Protein AF-A0A2G9SEW9-F1 (afdb_monomer_lite)

Foldseek 3Di:
DDDPVVVVVVVVVVLVVLVVQVVVLLVCCVVPVVVLQFPDWDDDDQWIKTWHDAPVLQFTKIKIWGHDSPPQQDQIDIDIGTDTDDDDPVQLCVQLVVAHGDGSSVVSSSVSCSVRRHD

Sequence (119 aa):
MQSNVPQLLFDVSLVVSRCKLLGEEVEYLMKWGAKYNIVRTDVKSNEVKLLFSSTAAFAKFELSIQISEMYPTDPLSFTVLNRIGNTEYSRVAAAISKVPVGLWLLKRAVKSIHEHLLV

Secondary structure (DSSP, 8-state):
----HHHHHHHHHHHHHHHHHHHHHHHHHHHHGGGGTEEEEEEETTEEEEEEEETTTTEEEEEEEEPPTTTTTSPPEEEEEEEES---HHHHHHHHTTS-SSTTHHHHHHHHHHHHHT-

Structure (mmCIF, N/CA/C/O backbone):
data_AF-A0A2G9SEW9-F1
#
_entry.id   AF-A0A2G9SEW9-F1
#
loop_
_atom_site.group_PDB
_atom_site.id
_atom_site.type_symbol
_atom_site.label_atom_id
_atom_site.label_alt_id
_atom_site.label_comp_id
_atom_site.label_asym_id
_atom_site.label_entity_id
_atom_site.label_seq_id
_atom_site.pdbx_PDB_ins_code
_atom_site.Cartn_x
_atom_site.Cartn_y
_atom_site.Cartn_z
_atom_site.occupancy
_atom_site.B_iso_or_equiv
_atom_site.auth_seq_id
_atom_site.auth_comp_id
_atom_site.auth_asym_id
_atom_site.auth_atom_id
_atom_site.pdbx_PDB_model_num
ATOM 1 N N . MET A 1 1 ? -9.033 10.258 37.622 1.00 46.53 1 MET A N 1
ATOM 2 C CA . MET A 1 1 ? -9.771 10.383 36.349 1.00 46.53 1 MET A CA 1
ATOM 3 C C . MET A 1 1 ? -10.532 9.086 36.134 1.00 46.53 1 MET A C 1
ATOM 5 O O . MET A 1 1 ? -9.898 8.070 35.893 1.00 46.53 1 MET A O 1
ATOM 9 N N . GLN A 1 2 ? -11.850 9.080 36.347 1.00 61.06 2 GLN A N 1
ATOM 10 C CA . GLN A 1 2 ? -12.684 7.907 36.065 1.00 61.06 2 GLN A CA 1
ATO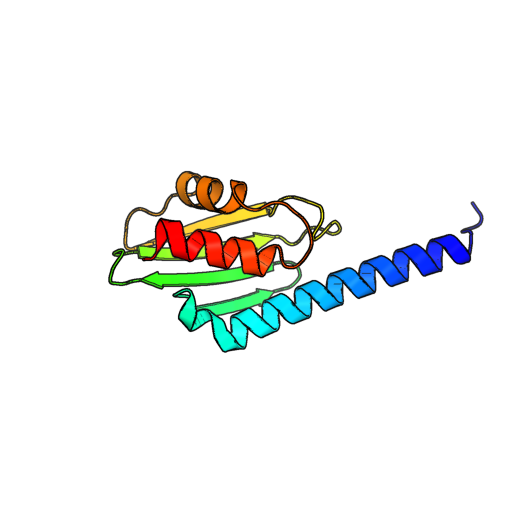M 11 C C . GLN A 1 2 ? -12.883 7.827 34.549 1.00 61.06 2 GLN A C 1
ATOM 13 O O . GLN A 1 2 ? -13.440 8.746 33.953 1.00 61.06 2 GLN A O 1
ATOM 18 N N . SER A 1 3 ? -12.385 6.764 33.921 1.00 64.62 3 SER A N 1
ATOM 19 C CA . SER A 1 3 ? -12.695 6.454 32.530 1.00 64.62 3 SER A CA 1
ATOM 20 C C . SER A 1 3 ? -14.199 6.196 32.413 1.00 64.62 3 SER A C 1
ATOM 22 O O . SER A 1 3 ? -14.750 5.309 33.062 1.00 64.62 3 SER A O 1
ATOM 24 N N . ASN A 1 4 ? -14.880 7.008 31.605 1.00 86.81 4 ASN A N 1
ATOM 25 C CA . ASN A 1 4 ? -16.285 6.800 31.279 1.00 86.81 4 ASN A CA 1
ATOM 26 C C . ASN A 1 4 ? -16.375 5.541 30.401 1.00 86.81 4 ASN A C 1
ATOM 28 O O . ASN A 1 4 ? -15.922 5.558 29.258 1.00 86.81 4 ASN A O 1
ATOM 32 N N . VAL A 1 5 ? -16.887 4.436 30.954 1.00 91.38 5 VAL A N 1
ATOM 33 C CA . VAL A 1 5 ? -16.928 3.111 30.300 1.00 91.38 5 VAL A CA 1
ATOM 34 C C . VAL A 1 5 ? -17.484 3.175 28.864 1.00 91.38 5 VAL A C 1
ATOM 36 O O . VAL A 1 5 ? -16.831 2.638 27.972 1.00 91.38 5 VAL A O 1
ATOM 39 N N . PRO A 1 6 ? -18.606 3.873 28.588 1.00 94.25 6 PRO A N 1
ATOM 40 C CA . PRO A 1 6 ? -19.075 4.144 27.228 1.00 94.25 6 PRO A CA 1
ATOM 41 C C . PRO A 1 6 ? -18.024 4.701 26.260 1.00 94.25 6 PRO A C 1
ATOM 43 O O . PRO A 1 6 ? -17.915 4.210 25.139 1.00 94.25 6 PRO A O 1
ATOM 46 N N . GLN A 1 7 ? -17.235 5.694 26.683 1.00 93.81 7 GLN A N 1
ATOM 47 C CA . GLN A 1 7 ? -16.207 6.303 25.835 1.00 93.81 7 GLN A CA 1
ATOM 48 C C . GLN A 1 7 ? -15.089 5.303 25.539 1.00 93.81 7 GLN A C 1
ATOM 50 O O . GLN A 1 7 ? -14.692 5.141 24.392 1.00 93.81 7 GLN A O 1
ATOM 55 N N . LEU A 1 8 ? -14.648 4.566 26.561 1.00 94.25 8 LEU A N 1
ATOM 56 C CA . LEU A 1 8 ? -13.622 3.540 26.396 1.00 94.25 8 LEU A CA 1
ATOM 57 C C . LEU A 1 8 ? -14.072 2.439 25.422 1.00 94.25 8 LEU A C 1
ATOM 59 O O . LEU A 1 8 ? -13.303 2.022 24.560 1.00 94.25 8 LEU A O 1
ATOM 63 N N . LEU A 1 9 ? -15.323 1.979 25.532 1.00 95.56 9 LEU A N 1
ATOM 64 C CA . LEU A 1 9 ? -15.882 0.983 24.615 1.00 95.56 9 LEU A CA 1
ATOM 65 C C . LEU A 1 9 ? -15.970 1.513 23.183 1.00 95.56 9 LEU A C 1
ATOM 67 O O . LEU A 1 9 ? -15.686 0.768 22.242 1.00 95.56 9 LEU A O 1
ATOM 71 N N . PHE A 1 10 ? -16.341 2.784 23.012 1.00 94.75 10 PHE A N 1
ATOM 72 C CA . PHE A 1 10 ? -16.357 3.430 21.705 1.00 94.75 10 PHE A CA 1
ATOM 73 C C . PHE A 1 10 ? -14.952 3.496 21.094 1.00 94.75 10 PHE A C 1
ATOM 75 O O . PHE A 1 10 ? -14.764 3.045 19.964 1.00 94.75 10 PHE A O 1
ATOM 82 N N . ASP A 1 11 ? -13.963 3.974 21.850 1.00 93.62 11 ASP A N 1
ATOM 83 C CA . ASP A 1 11 ? -12.583 4.128 21.380 1.00 93.62 11 ASP A CA 1
ATOM 84 C C . ASP A 1 11 ? -11.976 2.773 20.983 1.00 93.62 11 ASP A C 1
ATOM 86 O O . ASP A 1 11 ? -11.413 2.629 19.895 1.00 93.62 11 ASP A O 1
ATOM 90 N N . VAL A 1 12 ? -12.169 1.738 21.810 1.00 94.62 12 VAL A N 1
ATOM 91 C CA . VAL A 1 12 ? -11.722 0.369 21.501 1.00 94.62 12 VAL A CA 1
ATOM 92 C C . VAL A 1 12 ? -12.415 -0.163 20.247 1.00 94.62 12 VAL A C 1
ATOM 94 O O . VAL A 1 12 ? -11.754 -0.707 19.362 1.00 94.62 12 VAL A O 1
ATOM 97 N N . SER A 1 13 ? -13.733 0.021 20.128 1.00 95.50 13 SER A N 1
ATOM 98 C CA . SER A 1 13 ? -14.491 -0.426 18.951 1.00 95.50 13 SER A CA 1
ATOM 99 C C . SER A 1 13 ? -14.008 0.257 17.671 1.00 95.50 13 SER A C 1
ATOM 101 O O . SER A 1 13 ? -1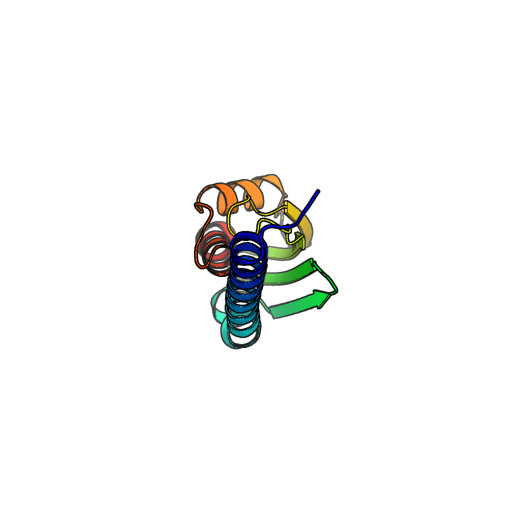3.896 -0.382 16.622 1.00 95.50 13 SER A O 1
ATOM 103 N N . LEU A 1 14 ? -13.680 1.548 17.755 1.00 94.44 14 LEU A N 1
ATOM 104 C CA . LEU A 1 14 ? -13.162 2.323 16.637 1.00 94.44 14 LEU A CA 1
ATOM 105 C C . LEU A 1 14 ? -11.789 1.810 16.186 1.00 94.44 14 LEU A C 1
ATOM 107 O O . LEU A 1 14 ? -11.585 1.602 14.989 1.00 94.44 14 LEU A O 1
ATOM 111 N N . VAL A 1 15 ? -10.872 1.562 17.125 1.00 93.50 15 VAL A N 1
ATOM 112 C CA . VAL A 1 15 ? -9.545 1.001 16.824 1.00 93.50 15 VAL A CA 1
ATOM 113 C C . VAL A 1 15 ? -9.674 -0.383 16.188 1.00 93.50 15 VAL A C 1
ATOM 115 O O . VAL A 1 15 ? -9.096 -0.624 15.130 1.00 93.50 15 VAL A O 1
ATOM 118 N N . VAL A 1 16 ? -10.494 -1.270 16.762 1.00 95.50 16 VAL A N 1
ATOM 119 C CA . VAL A 1 16 ? -10.729 -2.617 16.213 1.00 95.50 16 VAL A CA 1
ATOM 120 C C . VAL A 1 16 ? -11.277 -2.545 14.786 1.00 95.50 16 VAL A C 1
ATOM 122 O O . VAL A 1 16 ? -10.801 -3.262 13.906 1.00 95.50 16 VAL A O 1
ATOM 125 N N . SER A 1 17 ? -12.235 -1.651 14.531 1.00 94.94 17 SER A N 1
ATOM 126 C CA . SER A 1 17 ? -12.807 -1.442 13.196 1.00 94.94 17 SER A CA 1
ATOM 127 C C . SER A 1 17 ? -11.756 -0.974 12.181 1.00 94.94 17 SER A C 1
ATOM 129 O O . SER A 1 17 ? -11.657 -1.524 11.082 1.00 94.94 17 SER A O 1
ATOM 131 N N . ARG A 1 18 ? -10.904 -0.014 12.563 1.00 94.81 18 ARG A N 1
ATOM 132 C CA . ARG A 1 18 ? -9.806 0.495 11.723 1.00 94.81 18 ARG A CA 1
ATOM 133 C C . ARG A 1 18 ? -8.758 -0.578 11.424 1.00 94.81 18 ARG A C 1
ATOM 135 O O . ARG A 1 18 ? -8.341 -0.715 10.275 1.00 94.81 18 ARG A O 1
ATOM 142 N N . CYS A 1 19 ? -8.370 -1.371 12.422 1.00 94.00 19 CYS A N 1
ATOM 143 C CA . CYS A 1 19 ? -7.441 -2.485 12.237 1.00 94.00 19 CYS A CA 1
ATOM 144 C C . CYS A 1 19 ? -8.022 -3.567 11.325 1.00 94.00 19 CYS A C 1
ATOM 146 O O . CYS A 1 19 ? -7.312 -4.078 10.461 1.00 94.00 19 CYS A O 1
ATOM 148 N N . LYS A 1 20 ? -9.314 -3.887 11.475 1.00 96.38 20 LYS A N 1
ATOM 149 C CA . LYS A 1 20 ? -10.002 -4.832 10.592 1.00 96.38 20 LYS A CA 1
ATOM 150 C C . LYS A 1 20 ? -9.986 -4.345 9.142 1.00 96.38 20 LYS A C 1
ATOM 152 O O . LYS A 1 20 ? -9.589 -5.102 8.262 1.00 96.38 20 LYS A O 1
ATOM 157 N N . LEU A 1 21 ? -10.332 -3.077 8.910 1.00 96.50 21 LEU A N 1
ATOM 158 C CA . LEU A 1 21 ? -10.273 -2.453 7.586 1.00 96.50 21 LEU A CA 1
ATOM 159 C C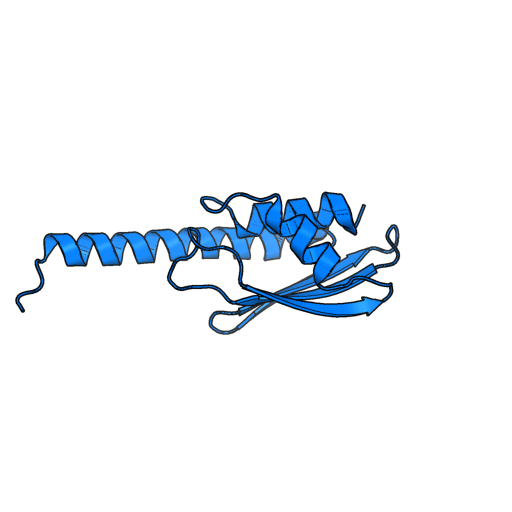 . LEU A 1 21 ? -8.870 -2.559 6.969 1.00 96.50 21 LEU A C 1
ATOM 161 O O . LEU A 1 21 ? -8.729 -3.013 5.837 1.00 96.50 21 LEU A O 1
ATOM 165 N N . LEU A 1 22 ? -7.827 -2.178 7.713 1.00 96.44 22 LEU A N 1
ATOM 166 C CA . LEU A 1 22 ? -6.447 -2.282 7.235 1.00 96.44 22 LEU A CA 1
ATOM 167 C C . LEU A 1 22 ? -6.063 -3.734 6.908 1.00 96.44 22 LEU A C 1
ATOM 169 O O . LEU A 1 22 ? -5.419 -3.985 5.891 1.00 96.44 22 LEU A O 1
ATOM 173 N N . GLY A 1 23 ? -6.474 -4.689 7.746 1.00 96.62 23 GLY A N 1
ATOM 174 C CA . GLY A 1 23 ? -6.263 -6.116 7.507 1.00 96.62 23 GLY A CA 1
ATOM 175 C C . GLY A 1 23 ? -6.887 -6.582 6.191 1.00 96.62 23 GLY A C 1
ATOM 176 O O . GLY A 1 23 ? -6.215 -7.235 5.394 1.00 96.62 23 GLY A O 1
ATOM 177 N N . GLU A 1 24 ? -8.128 -6.175 5.914 1.00 98.06 24 GLU A N 1
ATOM 178 C CA . GLU A 1 24 ? -8.823 -6.464 4.652 1.00 98.06 24 GLU A CA 1
ATOM 179 C C . GLU A 1 24 ? -8.102 -5.840 3.440 1.00 98.06 24 GLU A C 1
ATOM 181 O O . GLU A 1 24 ? -8.035 -6.439 2.362 1.00 98.06 24 GLU A O 1
ATOM 186 N N . GLU A 1 25 ? -7.519 -4.648 3.595 1.00 97.94 25 GLU A N 1
ATOM 187 C CA . GLU A 1 25 ? -6.713 -4.001 2.554 1.00 97.94 25 GLU A CA 1
ATOM 188 C C . GLU A 1 25 ? -5.416 -4.741 2.254 1.00 97.94 25 GLU A C 1
ATOM 190 O O . GLU A 1 25 ? -5.095 -4.976 1.087 1.00 97.94 25 GLU A O 1
ATOM 195 N N . VAL A 1 26 ? -4.684 -5.126 3.297 1.00 97.50 26 VAL A N 1
ATOM 196 C CA . VAL A 1 26 ? -3.442 -5.891 3.176 1.00 97.50 26 VAL A CA 1
ATOM 197 C C . VAL A 1 26 ? -3.715 -7.257 2.557 1.00 97.50 26 VAL A C 1
ATOM 199 O O . VAL A 1 26 ? -3.028 -7.643 1.613 1.00 97.50 26 VAL A O 1
ATOM 202 N N . GLU A 1 27 ? -4.733 -7.977 3.030 1.00 97.94 27 GLU A N 1
ATOM 203 C CA . GLU A 1 27 ? -5.108 -9.283 2.484 1.00 97.94 27 GLU A CA 1
ATOM 204 C C . GLU A 1 27 ? -5.476 -9.175 1.000 1.00 97.94 27 GLU A C 1
ATOM 206 O O . GLU A 1 27 ? -5.074 -10.005 0.178 1.00 97.94 27 GLU A O 1
ATOM 211 N N . TYR A 1 28 ? -6.192 -8.113 0.628 1.00 98.19 28 TYR A N 1
ATOM 212 C CA . TYR A 1 28 ? -6.498 -7.833 -0.765 1.00 98.19 28 TYR A CA 1
ATOM 213 C C . TYR A 1 28 ? -5.236 -7.622 -1.607 1.00 98.19 28 TYR A C 1
ATOM 215 O O . TYR A 1 28 ? -5.145 -8.177 -2.700 1.00 98.19 28 TYR A O 1
ATOM 223 N N . LEU A 1 29 ? -4.262 -6.847 -1.124 1.00 97.88 29 LEU A N 1
ATOM 224 C CA . LEU A 1 29 ? -3.007 -6.607 -1.843 1.00 97.88 29 LEU A CA 1
ATOM 225 C C . LEU A 1 29 ? -2.125 -7.857 -1.920 1.00 97.88 29 LEU A C 1
ATOM 227 O O . LEU A 1 29 ? -1.520 -8.095 -2.959 1.00 97.88 29 LEU A O 1
ATOM 231 N N . MET A 1 30 ? -2.118 -8.699 -0.888 1.00 96.94 30 MET A N 1
ATOM 232 C CA . MET A 1 30 ? -1.439 -9.998 -0.919 1.00 96.94 30 MET A CA 1
ATOM 233 C C . MET A 1 30 ? -2.017 -10.920 -2.002 1.00 96.94 30 MET A C 1
ATOM 235 O O . MET A 1 30 ? -1.270 -11.571 -2.725 1.00 96.94 30 MET A O 1
ATOM 239 N N . LYS A 1 31 ? -3.350 -10.963 -2.141 1.00 97.62 31 LYS A N 1
ATOM 240 C CA . LYS A 1 31 ? -4.032 -11.832 -3.119 1.00 97.62 31 LYS A CA 1
ATOM 241 C C . LYS A 1 31 ? -4.039 -11.265 -4.537 1.00 97.62 31 LYS A C 1
ATOM 243 O O . LYS A 1 31 ? -3.945 -12.013 -5.503 1.00 97.62 31 LYS A O 1
ATOM 248 N N . TRP A 1 32 ? -4.187 -9.949 -4.669 1.00 97.69 32 TRP A N 1
ATOM 249 C CA . TRP A 1 32 ? -4.498 -9.289 -5.938 1.00 97.69 32 TRP A CA 1
ATOM 250 C C . TRP A 1 32 ? -3.497 -8.201 -6.331 1.00 97.69 32 TRP A C 1
ATOM 252 O O . TRP A 1 32 ? -3.736 -7.482 -7.298 1.00 97.69 32 TRP A O 1
ATOM 262 N N . GLY A 1 33 ? -2.380 -8.058 -5.619 1.00 97.31 33 GLY A N 1
ATOM 263 C CA . GLY A 1 33 ? -1.384 -7.009 -5.855 1.00 97.31 33 GLY A CA 1
ATOM 264 C C . GLY A 1 33 ? -0.776 -7.029 -7.258 1.00 97.31 33 GLY A C 1
ATOM 265 O O . GLY A 1 33 ? -0.474 -5.968 -7.805 1.00 97.31 33 GLY A O 1
ATOM 266 N N . ALA A 1 34 ? -0.688 -8.206 -7.886 1.00 97.50 34 ALA A N 1
ATOM 267 C CA . ALA A 1 34 ? -0.144 -8.365 -9.234 1.00 97.50 34 ALA A CA 1
ATOM 268 C C . ALA A 1 34 ? -0.854 -7.486 -10.281 1.00 97.50 34 ALA A C 1
ATOM 270 O O . ALA A 1 34 ? -0.203 -6.972 -11.187 1.00 97.50 34 ALA A O 1
ATOM 271 N N . LYS A 1 35 ? -2.161 -7.219 -10.120 1.00 97.50 35 LYS A N 1
ATOM 272 C CA . LYS A 1 35 ? -2.917 -6.338 -11.032 1.00 97.50 35 LYS A CA 1
ATOM 273 C C . LYS A 1 35 ? -2.540 -4.856 -10.935 1.00 97.50 35 LYS A C 1
ATOM 275 O O . LYS A 1 35 ? -3.028 -4.059 -11.720 1.00 97.50 35 LYS A O 1
ATOM 280 N N . TYR A 1 36 ? -1.715 -4.501 -9.953 1.00 98.25 36 TYR A N 1
ATOM 281 C CA . TYR A 1 36 ? -1.148 -3.170 -9.749 1.00 98.25 36 TYR A CA 1
ATOM 282 C C . TYR A 1 36 ? 0.378 -3.182 -9.867 1.00 98.25 36 TYR A C 1
ATOM 284 O O . TYR A 1 36 ? 1.041 -2.296 -9.330 1.00 98.25 36 TYR A O 1
ATOM 292 N N . ASN A 1 37 ? 0.946 -4.211 -10.506 1.00 98.38 37 ASN A N 1
ATOM 293 C CA . ASN A 1 37 ? 2.389 -4.414 -10.638 1.00 98.38 37 ASN A CA 1
ATOM 294 C C . ASN A 1 37 ? 3.118 -4.637 -9.300 1.00 98.38 37 ASN A C 1
ATOM 296 O O . ASN A 1 37 ? 4.337 -4.470 -9.233 1.00 98.38 37 ASN A O 1
ATOM 300 N N . ILE A 1 38 ? 2.407 -5.032 -8.238 1.00 98.56 38 ILE A N 1
ATOM 301 C CA . ILE A 1 38 ? 3.037 -5.455 -6.984 1.00 98.56 38 ILE A CA 1
ATOM 302 C C . ILE A 1 38 ? 3.483 -6.906 -7.139 1.00 98.56 38 ILE A C 1
ATOM 304 O O . ILE A 1 38 ? 2.668 -7.795 -7.375 1.00 98.56 38 ILE A O 1
ATOM 308 N N . VAL A 1 39 ? 4.782 -7.143 -6.978 1.00 97.94 39 VAL A N 1
ATOM 309 C CA . VAL A 1 39 ? 5.379 -8.487 -7.033 1.00 97.94 39 VAL A CA 1
ATOM 310 C C . VAL A 1 39 ? 5.638 -9.072 -5.650 1.00 97.94 39 VAL A C 1
ATOM 312 O O . VAL A 1 39 ? 5.853 -10.274 -5.522 1.00 97.94 39 VAL A O 1
ATOM 315 N N . ARG A 1 40 ? 5.648 -8.231 -4.611 1.00 97.94 40 ARG A N 1
ATOM 316 C CA . ARG A 1 40 ? 5.825 -8.665 -3.227 1.00 97.94 40 ARG A CA 1
ATOM 317 C C . ARG A 1 40 ? 5.154 -7.695 -2.266 1.00 97.94 40 ARG A C 1
ATOM 319 O O . ARG A 1 40 ? 5.285 -6.480 -2.419 1.00 97.94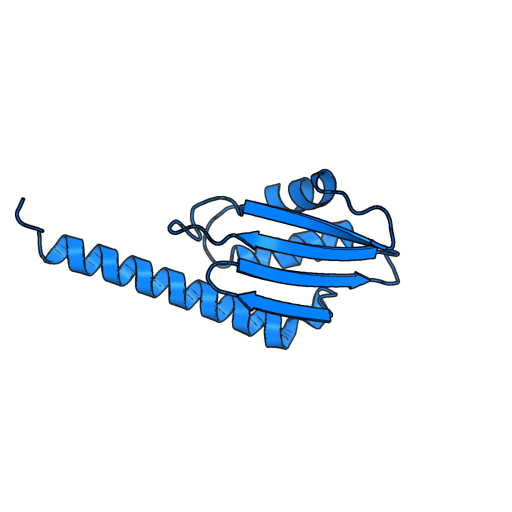 40 ARG A O 1
ATOM 326 N N . THR A 1 41 ? 4.492 -8.255 -1.265 1.00 98.00 41 THR A N 1
ATOM 327 C CA . THR A 1 41 ? 3.932 -7.534 -0.128 1.00 98.00 41 THR A CA 1
ATOM 328 C C . THR A 1 41 ? 4.474 -8.176 1.140 1.00 98.00 41 THR A C 1
ATOM 330 O O . THR A 1 41 ? 4.397 -9.391 1.293 1.00 98.00 41 THR A O 1
ATOM 333 N N . ASP A 1 42 ? 5.030 -7.373 2.038 1.00 96.88 42 ASP A N 1
ATOM 334 C CA . ASP A 1 42 ? 5.471 -7.818 3.358 1.00 96.88 42 ASP A CA 1
ATOM 335 C C . ASP A 1 42 ? 4.857 -6.910 4.420 1.00 96.88 42 ASP A C 1
ATOM 337 O O . ASP A 1 42 ? 4.714 -5.705 4.216 1.00 96.88 42 ASP A O 1
ATOM 341 N N . VAL A 1 43 ? 4.519 -7.481 5.571 1.00 95.12 43 VAL A N 1
ATOM 342 C CA . VAL A 1 43 ? 4.051 -6.721 6.732 1.00 95.12 43 VAL A CA 1
ATOM 343 C C . VAL A 1 43 ? 4.943 -7.048 7.912 1.00 95.12 43 VAL A C 1
ATOM 345 O O . VAL A 1 43 ? 5.162 -8.218 8.226 1.00 95.12 43 VAL A O 1
ATOM 348 N N . LYS A 1 44 ? 5.467 -6.012 8.564 1.00 93.25 44 LYS A N 1
ATOM 349 C CA . LYS A 1 44 ? 6.286 -6.147 9.765 1.00 93.25 44 LYS A CA 1
ATOM 350 C C . LYS A 1 44 ? 5.898 -5.065 10.760 1.00 93.25 44 LYS A C 1
ATOM 352 O O . LYS A 1 44 ? 6.099 -3.885 10.499 1.00 93.25 44 LYS A O 1
ATOM 357 N N . SER A 1 45 ? 5.387 -5.472 11.918 1.00 91.62 45 SER A N 1
ATOM 358 C CA . SER A 1 45 ? 4.917 -4.546 12.954 1.00 91.62 45 SER A CA 1
ATOM 359 C C . SER A 1 45 ? 3.861 -3.574 12.398 1.00 91.62 45 SER A C 1
ATOM 361 O O . SER A 1 45 ? 2.798 -4.020 11.977 1.00 91.62 45 SER A O 1
ATOM 363 N N . ASN A 1 46 ? 4.148 -2.272 12.369 1.00 93.31 46 ASN A N 1
ATOM 364 C CA . ASN A 1 46 ? 3.295 -1.216 11.822 1.00 93.31 46 ASN A CA 1
ATOM 365 C C . ASN A 1 46 ? 3.716 -0.784 10.405 1.00 93.31 46 ASN A C 1
ATOM 367 O O . ASN A 1 46 ? 3.302 0.274 9.943 1.00 93.31 46 ASN A O 1
ATOM 371 N N . GLU A 1 47 ? 4.548 -1.566 9.719 1.00 97.31 47 GLU A N 1
ATOM 372 C CA . GLU A 1 47 ? 5.050 -1.246 8.387 1.00 97.31 47 GLU A CA 1
ATOM 373 C C . GLU A 1 47 ? 4.494 -2.212 7.336 1.00 97.31 47 GLU A C 1
ATOM 375 O O . GLU A 1 47 ? 4.588 -3.435 7.480 1.00 97.31 47 GLU A O 1
ATOM 380 N N . VAL A 1 48 ? 3.957 -1.654 6.249 1.00 98.12 48 VAL A N 1
ATOM 381 C CA . VAL A 1 48 ? 3.564 -2.392 5.042 1.00 98.12 48 VAL A CA 1
ATOM 382 C C . VAL A 1 48 ? 4.556 -2.068 3.932 1.00 98.12 48 VAL A C 1
ATOM 384 O O . VAL A 1 48 ? 4.680 -0.914 3.521 1.00 98.12 48 VAL A O 1
ATOM 387 N N . LYS A 1 49 ? 5.245 -3.086 3.418 1.00 98.31 49 LYS A N 1
ATOM 388 C CA . LYS A 1 49 ? 6.176 -2.964 2.295 1.00 98.31 49 LYS A CA 1
ATOM 389 C C . LYS A 1 49 ? 5.569 -3.518 1.023 1.00 98.31 49 LYS A C 1
ATOM 391 O O . LYS A 1 49 ? 5.040 -4.627 1.014 1.00 98.31 49 LYS A O 1
ATOM 396 N N . LEU A 1 50 ? 5.689 -2.758 -0.058 1.00 98.62 50 LEU A N 1
ATOM 397 C CA . LEU A 1 50 ? 5.201 -3.115 -1.385 1.00 98.62 50 LEU A CA 1
ATOM 398 C C . LEU A 1 50 ? 6.340 -2.977 -2.394 1.00 98.62 50 LEU A C 1
ATOM 400 O O . LEU A 1 50 ? 6.868 -1.885 -2.594 1.00 98.62 50 LEU A O 1
ATOM 404 N N . LEU A 1 51 ? 6.709 -4.074 -3.053 1.00 98.62 51 LEU A N 1
ATOM 405 C CA . LEU A 1 51 ? 7.648 -4.052 -4.170 1.00 98.62 51 LEU A CA 1
ATOM 406 C C . LEU A 1 51 ? 6.867 -3.950 -5.476 1.00 98.62 51 LEU A C 1
ATOM 408 O O . LEU A 1 51 ? 6.210 -4.909 -5.887 1.00 98.62 51 LEU A O 1
ATOM 412 N N . PHE A 1 52 ? 6.984 -2.806 -6.139 1.00 98.69 52 PHE A N 1
ATOM 413 C CA . PHE A 1 52 ? 6.437 -2.579 -7.469 1.00 98.69 52 PHE A CA 1
ATOM 414 C C . PHE A 1 52 ? 7.466 -2.930 -8.543 1.00 98.69 52 PHE A C 1
ATOM 416 O O . PHE A 1 52 ? 8.662 -2.671 -8.385 1.00 98.69 52 PHE A O 1
ATOM 423 N N . SER A 1 53 ? 7.003 -3.515 -9.648 1.00 98.38 53 SER A N 1
ATOM 424 C CA . SER A 1 53 ? 7.831 -3.840 -10.810 1.00 98.38 53 SER A CA 1
ATOM 425 C C . SER A 1 53 ? 7.006 -3.778 -12.097 1.00 98.38 53 SER A C 1
ATOM 427 O O . SER A 1 53 ? 6.083 -4.566 -12.288 1.00 98.38 53 SER A O 1
ATOM 429 N N . SER A 1 54 ? 7.360 -2.876 -13.009 1.00 98.12 54 SER A N 1
ATOM 430 C CA . SER A 1 54 ? 6.746 -2.739 -14.333 1.00 98.12 54 SER A CA 1
ATOM 431 C C . SER A 1 54 ? 7.825 -2.655 -15.404 1.00 98.12 54 SER A C 1
ATOM 433 O O . SER A 1 54 ? 8.691 -1.783 -15.361 1.00 98.12 54 SER A O 1
ATOM 435 N N . THR A 1 55 ? 7.780 -3.565 -16.375 1.00 96.31 55 THR A N 1
ATOM 436 C CA . THR A 1 55 ? 8.649 -3.502 -17.556 1.00 96.31 55 THR A CA 1
ATOM 437 C C . THR A 1 55 ? 8.193 -2.416 -18.525 1.00 96.31 55 THR A C 1
ATOM 439 O O . THR A 1 55 ? 9.045 -1.724 -19.069 1.00 96.31 55 THR A O 1
ATOM 442 N N . ALA A 1 56 ? 6.878 -2.217 -18.679 1.00 96.00 56 ALA A N 1
ATOM 443 C CA . ALA A 1 56 ? 6.299 -1.182 -19.538 1.00 96.00 56 ALA A CA 1
ATOM 444 C C . ALA A 1 56 ? 6.750 0.228 -19.126 1.00 96.00 56 ALA A C 1
ATOM 446 O O . ALA A 1 56 ? 7.196 1.004 -19.965 1.00 96.00 56 ALA A O 1
ATOM 447 N N . ALA A 1 57 ? 6.735 0.515 -17.822 1.00 96.31 57 ALA A N 1
ATOM 448 C CA . ALA A 1 57 ? 7.196 1.792 -17.280 1.00 96.31 57 ALA A CA 1
ATOM 449 C C . ALA A 1 57 ? 8.711 1.837 -16.985 1.00 96.31 57 ALA A C 1
ATOM 451 O O . ALA A 1 57 ? 9.199 2.835 -16.457 1.00 96.31 57 ALA A O 1
ATOM 452 N N . PHE A 1 58 ? 9.454 0.756 -17.271 1.00 97.12 58 PHE A N 1
ATOM 453 C CA . PHE A 1 58 ? 10.865 0.580 -16.900 1.00 97.12 58 PHE A CA 1
ATOM 454 C C . PHE A 1 58 ? 11.154 0.981 -15.437 1.00 97.12 58 PHE A C 1
ATOM 456 O O . PHE A 1 58 ? 12.065 1.754 -15.138 1.00 97.12 58 PHE A O 1
ATOM 463 N N . ALA A 1 59 ? 10.344 0.471 -14.507 1.00 98.00 59 ALA A N 1
ATOM 464 C CA . ALA A 1 59 ? 10.357 0.885 -13.108 1.00 98.00 59 ALA A CA 1
ATOM 465 C C . ALA A 1 59 ? 10.349 -0.314 -12.157 1.00 98.00 59 ALA A C 1
ATOM 467 O O . ALA A 1 59 ? 9.539 -1.234 -12.284 1.00 98.00 59 ALA A O 1
ATOM 468 N N . LYS A 1 60 ? 11.219 -0.277 -11.146 1.00 98.56 60 LYS A N 1
ATOM 469 C CA . LYS A 1 60 ? 11.176 -1.188 -9.999 1.00 98.56 60 LYS A CA 1
ATOM 470 C C . LYS A 1 60 ? 11.565 -0.430 -8.745 1.00 98.56 60 LYS A C 1
ATOM 472 O O . LYS A 1 60 ? 12.671 0.097 -8.666 1.00 98.56 60 LYS A O 1
ATOM 477 N N . PHE A 1 61 ? 10.687 -0.403 -7.756 1.00 98.69 61 PHE A N 1
ATOM 478 C CA . PHE A 1 61 ? 10.928 0.308 -6.505 1.00 98.69 61 PHE A CA 1
ATOM 479 C C . PHE A 1 61 ? 10.143 -0.325 -5.362 1.00 98.69 61 PHE A C 1
ATOM 481 O O . PHE A 1 61 ? 9.113 -0.964 -5.567 1.00 98.69 61 PHE A O 1
ATOM 488 N N . GLU A 1 62 ? 10.655 -0.155 -4.153 1.00 98.50 62 GLU A N 1
ATOM 489 C CA . GLU A 1 62 ? 10.008 -0.584 -2.922 1.00 98.50 62 GLU A CA 1
ATOM 490 C C . GLU A 1 62 ? 9.415 0.630 -2.212 1.00 98.50 62 GLU A C 1
ATOM 492 O O . GLU A 1 62 ? 10.073 1.660 -2.065 1.00 98.50 62 GLU A O 1
ATOM 497 N N . LEU A 1 63 ? 8.163 0.504 -1.791 1.00 98.50 63 LEU A N 1
ATOM 498 C CA . LEU A 1 63 ? 7.443 1.481 -0.992 1.00 98.50 63 LEU A CA 1
ATOM 499 C C . LEU A 1 63 ? 7.276 0.909 0.414 1.00 98.50 63 LEU A C 1
ATOM 501 O O . LEU A 1 63 ? 6.642 -0.134 0.566 1.00 98.50 63 LEU A O 1
ATOM 505 N N . SER A 1 64 ? 7.819 1.585 1.423 1.00 98.38 64 SER A N 1
ATOM 506 C CA . SER A 1 64 ? 7.613 1.217 2.829 1.00 98.38 64 SER A CA 1
ATOM 507 C C . SER A 1 64 ? 6.669 2.221 3.470 1.00 98.38 64 SER A C 1
ATOM 509 O O . SER A 1 64 ? 6.998 3.402 3.538 1.00 98.38 64 SER A O 1
ATOM 511 N N . ILE A 1 65 ? 5.496 1.768 3.904 1.00 98.31 65 ILE A N 1
ATOM 512 C CA . ILE A 1 65 ? 4.429 2.601 4.461 1.00 98.31 65 ILE A CA 1
ATOM 513 C C . ILE A 1 65 ? 4.359 2.362 5.964 1.00 98.31 65 ILE A C 1
ATOM 515 O O . ILE A 1 65 ? 4.131 1.236 6.401 1.00 98.31 65 ILE A O 1
ATOM 519 N N . GLN A 1 66 ? 4.515 3.429 6.737 1.00 97.81 66 GLN A N 1
ATOM 520 C CA . GLN A 1 66 ? 4.364 3.432 8.186 1.00 97.81 66 GLN A CA 1
ATOM 521 C C . GLN A 1 66 ? 2.902 3.721 8.536 1.00 97.81 66 GLN A C 1
ATOM 523 O O . GLN A 1 66 ? 2.364 4.782 8.209 1.00 97.81 66 GLN A O 1
ATOM 528 N N . ILE A 1 67 ? 2.246 2.761 9.180 1.00 95.81 67 ILE A N 1
ATOM 529 C CA . ILE A 1 67 ? 0.841 2.847 9.571 1.00 95.81 67 ILE A CA 1
ATOM 530 C C . ILE A 1 67 ? 0.728 3.630 10.884 1.00 95.81 67 ILE A C 1
ATOM 532 O O . ILE A 1 67 ? 1.252 3.215 11.918 1.00 95.81 67 ILE A O 1
ATOM 536 N N . SER A 1 68 ? 0.021 4.761 10.823 1.00 94.56 68 SER A N 1
ATOM 537 C CA . SER A 1 68 ? -0.326 5.599 11.978 1.00 94.56 68 SER A CA 1
ATOM 538 C C . SER A 1 68 ? -1.449 4.971 12.814 1.00 94.56 68 SER A C 1
ATOM 540 O O . SER A 1 68 ? -2.333 4.302 12.278 1.00 94.56 68 SER A O 1
ATOM 542 N N . GLU A 1 69 ? -1.476 5.267 14.115 1.00 91.62 69 GLU A N 1
ATOM 543 C CA . GLU A 1 69 ? -2.594 4.951 15.025 1.00 91.62 69 GLU A CA 1
ATOM 544 C C . GLU A 1 69 ? -3.919 5.579 14.561 1.00 91.62 69 GLU A C 1
ATOM 546 O O . GLU A 1 69 ? -5.011 5.060 14.803 1.00 91.62 69 GLU A O 1
ATOM 551 N N . MET A 1 70 ? -3.816 6.686 13.828 1.00 93.62 70 MET A N 1
ATOM 552 C CA . MET A 1 70 ? -4.947 7.407 13.262 1.00 93.62 70 MET A CA 1
ATOM 553 C C . MET A 1 70 ? -5.345 6.888 11.879 1.00 93.62 70 MET A C 1
ATOM 555 O O . MET A 1 70 ? -6.181 7.493 11.218 1.00 93.62 70 MET A O 1
ATOM 559 N N . TYR A 1 71 ? -4.797 5.768 11.401 1.00 95.44 71 TYR A N 1
ATOM 560 C CA . TYR A 1 71 ? -5.251 5.176 10.144 1.00 95.44 71 TYR A CA 1
ATOM 561 C C . TYR A 1 71 ? -6.770 4.881 10.183 1.00 95.44 71 TYR A C 1
ATOM 563 O O . TYR A 1 71 ? -7.255 4.332 11.173 1.00 95.44 71 TYR A O 1
ATOM 571 N N . PRO A 1 72 ? -7.555 5.195 9.132 1.00 96.31 72 PRO A N 1
ATOM 572 C CA . PRO A 1 72 ? -7.152 5.760 7.843 1.00 96.31 72 PRO A CA 1
ATOM 573 C C . PRO A 1 72 ? -7.354 7.285 7.729 1.00 96.31 72 PRO A C 1
ATOM 575 O O . PRO A 1 72 ? -7.486 7.787 6.616 1.00 96.31 72 PRO A O 1
ATOM 578 N N . THR A 1 73 ? -7.482 8.025 8.833 1.00 96.19 73 THR A N 1
ATOM 579 C CA . THR A 1 73 ? -7.799 9.466 8.808 1.00 96.19 73 THR A CA 1
ATOM 580 C C . THR A 1 73 ? -6.586 10.360 8.577 1.00 96.19 73 THR A C 1
ATOM 582 O O . THR A 1 73 ? -6.763 11.489 8.128 1.00 96.19 73 THR A O 1
ATOM 585 N N . ASP A 1 74 ? -5.380 9.852 8.816 1.00 95.00 74 ASP A N 1
ATOM 586 C CA . ASP A 1 74 ? -4.140 10.577 8.544 1.00 95.00 74 ASP A CA 1
ATOM 587 C C . ASP A 1 74 ? -3.555 10.220 7.168 1.00 95.00 74 ASP A C 1
ATOM 589 O O . ASP A 1 74 ? -3.738 9.096 6.682 1.00 95.00 74 ASP A O 1
ATOM 593 N N . PRO A 1 75 ? -2.812 11.147 6.533 1.00 96.06 75 PRO A N 1
ATOM 594 C CA . PRO A 1 75 ? -2.024 10.843 5.346 1.00 96.06 75 PRO A CA 1
ATOM 595 C C . PRO A 1 75 ? -1.020 9.710 5.595 1.00 96.06 75 PRO A C 1
ATOM 597 O O . PRO A 1 75 ? -0.487 9.550 6.693 1.00 96.06 75 PRO A O 1
ATOM 600 N N . LEU A 1 76 ? -0.718 8.941 4.547 1.00 97.19 76 LEU A N 1
ATOM 601 C CA . LEU A 1 76 ? 0.283 7.880 4.629 1.00 97.19 76 LEU A CA 1
ATOM 602 C C . LEU A 1 76 ? 1.685 8.477 4.804 1.00 97.19 76 LEU A C 1
ATOM 604 O O . LEU A 1 76 ? 2.119 9.290 3.989 1.00 97.19 76 LEU A O 1
ATOM 608 N N . SER A 1 77 ? 2.408 8.014 5.822 1.00 97.12 77 SER A N 1
ATOM 609 C CA . SER A 1 77 ? 3.848 8.235 5.953 1.00 97.12 77 SER A CA 1
ATOM 610 C C . SER A 1 77 ? 4.584 7.104 5.244 1.00 97.12 77 SER A C 1
ATOM 612 O O . SER A 1 77 ? 4.265 5.932 5.457 1.00 97.12 77 SER A O 1
ATOM 614 N N . PHE A 1 78 ? 5.532 7.421 4.364 1.00 98.19 78 PHE A N 1
ATOM 615 C CA . PHE A 1 78 ? 6.205 6.400 3.567 1.00 98.19 78 PHE A CA 1
ATOM 616 C C . PHE A 1 78 ? 7.622 6.793 3.150 1.00 98.19 78 PHE A C 1
ATOM 618 O O . PHE A 1 78 ? 7.992 7.965 3.128 1.00 98.19 78 PHE A O 1
ATOM 625 N N . THR A 1 79 ? 8.400 5.788 2.756 1.00 98.38 79 THR A N 1
ATOM 626 C CA . THR A 1 79 ? 9.701 5.945 2.098 1.00 98.38 79 THR A CA 1
ATOM 627 C C . THR A 1 79 ? 9.733 5.167 0.786 1.00 98.38 79 THR A C 1
ATOM 629 O O . THR A 1 79 ? 8.988 4.202 0.600 1.00 98.38 79 THR A O 1
ATOM 632 N N . VAL A 1 80 ? 10.590 5.604 -0.141 1.00 98.44 80 VAL A N 1
ATOM 633 C CA . VAL A 1 80 ? 10.743 4.996 -1.468 1.00 98.44 80 VAL A CA 1
ATOM 634 C C . VAL A 1 80 ? 12.191 4.577 -1.666 1.00 98.44 80 VAL A C 1
ATOM 636 O O . VAL A 1 80 ? 13.097 5.397 -1.537 1.00 98.44 80 VAL A O 1
ATOM 639 N N . LEU A 1 81 ? 12.399 3.314 -2.028 1.00 98.25 81 LEU A N 1
ATOM 640 C CA . LEU A 1 81 ? 13.690 2.781 -2.442 1.00 98.25 81 LEU A CA 1
ATOM 641 C C . LEU A 1 81 ? 13.622 2.381 -3.915 1.00 98.25 81 LEU A C 1
ATOM 643 O O . LEU A 1 81 ? 13.066 1.341 -4.274 1.00 98.25 81 LEU A O 1
ATOM 647 N N . ASN A 1 82 ? 14.205 3.210 -4.774 1.00 97.94 82 ASN A N 1
ATOM 648 C CA . ASN A 1 82 ? 14.318 2.921 -6.196 1.00 97.94 82 ASN A CA 1
ATOM 649 C C . ASN A 1 82 ? 15.339 1.802 -6.450 1.00 97.94 82 ASN A C 1
ATOM 651 O O . ASN A 1 82 ? 16.416 1.792 -5.858 1.00 97.94 82 ASN A O 1
ATOM 655 N N . ARG A 1 83 ? 15.006 0.863 -7.340 1.00 97.56 83 ARG A N 1
ATOM 656 C CA . ARG A 1 83 ? 15.894 -0.237 -7.754 1.00 97.56 83 ARG A CA 1
ATOM 657 C C . ARG A 1 83 ? 16.208 -0.197 -9.250 1.00 97.56 83 ARG A C 1
ATOM 659 O O . ARG A 1 83 ? 17.330 -0.505 -9.630 1.00 97.56 83 ARG A O 1
ATOM 666 N N . ILE A 1 84 ? 15.224 0.134 -10.089 1.00 96.75 84 ILE A N 1
ATOM 667 C CA . ILE A 1 84 ? 15.349 0.269 -11.551 1.00 96.75 84 ILE A CA 1
ATOM 668 C C . ILE A 1 84 ? 14.489 1.451 -12.001 1.00 96.75 84 ILE A C 1
ATOM 670 O O . ILE A 1 84 ? 13.369 1.613 -11.514 1.00 96.75 84 ILE A O 1
ATOM 674 N N . GLY A 1 85 ? 14.994 2.224 -12.962 1.00 94.94 85 GLY A N 1
ATOM 675 C CA . GLY A 1 85 ? 14.343 3.435 -13.457 1.00 94.94 85 GLY A CA 1
ATOM 676 C C . GLY A 1 85 ? 14.651 4.642 -12.574 1.00 94.94 85 GLY A C 1
ATOM 677 O O . GLY A 1 85 ? 15.616 4.621 -11.813 1.00 94.94 85 GLY A O 1
ATOM 678 N N . ASN A 1 86 ? 13.822 5.682 -12.668 1.00 92.62 86 ASN A N 1
ATOM 679 C CA . ASN A 1 86 ? 13.994 6.954 -11.952 1.00 92.62 86 ASN A CA 1
ATOM 680 C C . ASN A 1 86 ? 12.742 7.290 -11.120 1.00 92.62 86 ASN A C 1
ATOM 682 O O . ASN A 1 86 ? 12.136 8.357 -11.273 1.00 92.62 86 ASN A O 1
ATOM 686 N N . THR A 1 87 ? 12.289 6.346 -10.288 1.00 95.44 87 THR A N 1
ATOM 687 C CA . THR A 1 87 ? 11.164 6.596 -9.378 1.00 95.44 87 THR A CA 1
ATOM 688 C C . THR A 1 87 ? 11.659 7.282 -8.114 1.00 95.44 87 THR A C 1
ATOM 690 O O . THR A 1 87 ? 12.238 6.658 -7.228 1.00 95.44 87 THR A O 1
ATOM 693 N N . GLU A 1 88 ? 11.396 8.579 -8.020 1.00 94.38 88 GLU A N 1
ATOM 694 C CA . GLU A 1 88 ? 11.731 9.393 -6.854 1.00 94.38 88 GLU A CA 1
ATOM 695 C C . GLU A 1 88 ? 10.560 9.507 -5.873 1.00 94.38 88 GLU A C 1
ATOM 697 O O . GLU A 1 88 ? 9.390 9.364 -6.244 1.00 94.38 88 GLU A O 1
ATOM 702 N N . TYR A 1 89 ? 10.879 9.852 -4.621 1.00 97.56 89 TYR A N 1
ATOM 703 C CA . TYR A 1 89 ? 9.889 10.131 -3.579 1.00 97.56 89 TYR A CA 1
ATOM 704 C C . TYR A 1 89 ? 8.829 11.143 -4.036 1.00 97.56 89 TYR A C 1
ATOM 706 O O . TYR A 1 89 ? 7.641 10.913 -3.839 1.00 97.56 89 TYR A O 1
ATOM 714 N N . SER A 1 90 ? 9.244 12.229 -4.696 1.00 97.38 90 SER A N 1
ATOM 715 C CA . SER A 1 90 ? 8.369 13.308 -5.178 1.00 97.38 90 SER A CA 1
ATOM 716 C C . SER A 1 90 ? 7.256 12.803 -6.104 1.00 97.38 90 SER A C 1
ATOM 718 O O . SER A 1 90 ? 6.100 13.204 -5.965 1.00 97.38 90 SER A O 1
ATOM 720 N N . ARG A 1 91 ? 7.575 11.870 -7.010 1.00 96.94 91 ARG A N 1
ATOM 721 C CA . ARG A 1 91 ? 6.617 11.283 -7.958 1.00 96.94 91 ARG A CA 1
ATOM 722 C C . ARG A 1 91 ? 5.601 10.392 -7.254 1.00 96.94 91 ARG A C 1
ATOM 724 O O . ARG A 1 91 ? 4.411 10.464 -7.553 1.00 96.94 91 ARG A O 1
ATOM 731 N N . VAL A 1 92 ? 6.060 9.585 -6.299 1.00 98.19 92 VAL A N 1
ATOM 732 C CA . VAL A 1 92 ? 5.177 8.738 -5.485 1.00 98.19 92 VAL A CA 1
ATOM 733 C C . VAL A 1 92 ? 4.297 9.595 -4.574 1.00 98.19 92 VAL A C 1
ATOM 735 O O . VAL A 1 92 ? 3.090 9.376 -4.513 1.00 98.19 92 VAL A O 1
ATOM 738 N N . ALA A 1 93 ? 4.861 10.628 -3.945 1.00 98.25 93 ALA A N 1
ATOM 739 C CA . ALA A 1 93 ? 4.123 11.590 -3.132 1.00 98.25 93 ALA A CA 1
ATOM 740 C C . ALA A 1 93 ? 3.030 12.299 -3.935 1.00 98.25 93 ALA A C 1
ATOM 742 O O . ALA A 1 93 ? 1.902 12.398 -3.462 1.00 98.25 93 ALA A O 1
ATOM 743 N N . ALA A 1 94 ? 3.326 12.717 -5.168 1.00 98.12 94 ALA A N 1
ATOM 744 C CA . ALA A 1 94 ? 2.344 13.326 -6.062 1.00 98.12 94 ALA A CA 1
ATOM 745 C C . ALA A 1 94 ? 1.225 12.355 -6.486 1.00 98.12 94 ALA A C 1
ATOM 747 O O . ALA A 1 94 ? 0.105 12.788 -6.753 1.00 98.12 94 ALA A O 1
ATOM 748 N N . ALA A 1 95 ? 1.496 11.048 -6.563 1.00 97.81 95 ALA A N 1
ATOM 749 C CA . ALA A 1 95 ? 0.465 10.045 -6.823 1.00 97.81 95 ALA A CA 1
ATOM 750 C C . ALA A 1 95 ? -0.408 9.792 -5.580 1.00 97.81 95 ALA A C 1
ATOM 752 O O . ALA A 1 95 ? -1.631 9.705 -5.693 1.00 97.81 95 ALA A O 1
ATOM 753 N N . ILE A 1 96 ? 0.198 9.711 -4.392 1.00 97.88 96 ILE A N 1
ATOM 754 C CA . ILE A 1 96 ? -0.517 9.474 -3.129 1.00 97.88 96 ILE A CA 1
ATOM 755 C C . ILE A 1 96 ? -1.334 10.703 -2.708 1.00 97.88 96 ILE A C 1
ATOM 757 O O . ILE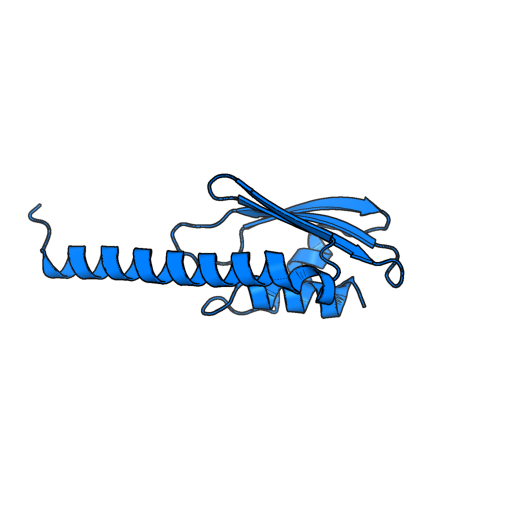 A 1 96 ? -2.456 10.540 -2.241 1.00 97.88 96 ILE A O 1
ATOM 761 N N . SER A 1 97 ? -0.841 11.927 -2.922 1.00 96.69 97 SER A N 1
ATOM 762 C CA . SER A 1 97 ? -1.532 13.166 -2.518 1.00 96.69 97 SER A CA 1
ATOM 763 C C . SER A 1 97 ? -2.875 13.387 -3.220 1.00 96.69 97 SER A C 1
ATOM 765 O O . SER A 1 97 ? -3.726 14.113 -2.714 1.00 96.69 97 SER A O 1
ATOM 767 N N . LYS A 1 98 ? -3.098 12.725 -4.362 1.00 95.88 98 LYS A N 1
ATOM 768 C CA . LYS A 1 98 ? -4.383 12.711 -5.078 1.00 95.88 98 LYS A CA 1
ATOM 769 C C . LYS A 1 98 ? -5.455 11.881 -4.375 1.00 95.88 98 LYS A C 1
ATOM 771 O O . LYS A 1 98 ? -6.616 11.934 -4.770 1.00 95.88 98 LYS A O 1
ATOM 776 N N . VAL A 1 99 ? -5.079 11.072 -3.386 1.00 97.62 99 VAL A N 1
ATOM 777 C CA . VAL A 1 99 ? -5.977 10.144 -2.704 1.00 97.62 99 VAL A CA 1
ATOM 778 C C . VAL A 1 99 ? -6.431 10.754 -1.379 1.00 97.62 99 VAL A C 1
ATOM 780 O O . VAL A 1 99 ? -5.616 10.910 -0.472 1.00 97.62 99 VAL A O 1
ATOM 783 N N . PRO A 1 100 ? -7.733 11.056 -1.218 1.00 97.12 100 PRO A N 1
ATOM 784 C CA . PRO A 1 100 ? -8.259 11.506 0.063 1.00 97.12 100 PRO A CA 1
ATOM 785 C C . PRO A 1 100 ? -8.080 10.436 1.138 1.00 97.12 100 PRO A C 1
ATOM 787 O O . PRO A 1 100 ? -8.302 9.252 0.864 1.00 97.12 100 PRO A O 1
ATOM 790 N N . VAL A 1 101 ? -7.784 10.855 2.366 1.00 97.44 101 VAL A N 1
ATOM 791 C CA . VAL A 1 101 ? -7.824 9.994 3.559 1.00 97.44 101 VAL A CA 1
ATOM 792 C C . VAL A 1 101 ? -9.203 9.336 3.735 1.00 97.44 101 VAL A C 1
ATOM 794 O O . VAL A 1 101 ? -10.196 9.765 3.145 1.00 97.44 101 VAL A O 1
ATOM 797 N N . GLY A 1 102 ? -9.276 8.260 4.516 1.00 95.94 102 GLY A N 1
ATOM 798 C CA . GLY A 1 102 ? -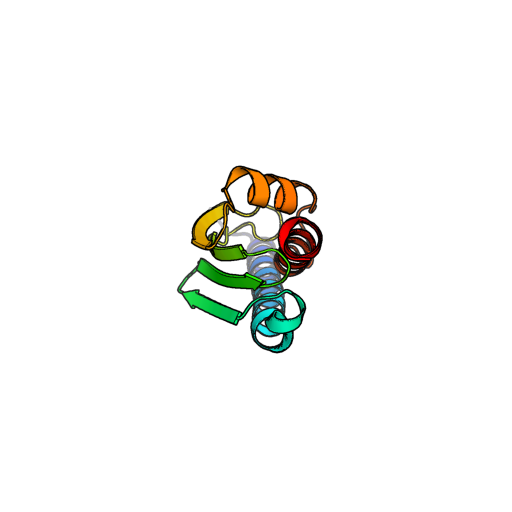10.520 7.551 4.825 1.00 95.94 102 GLY A CA 1
ATOM 799 C C . GLY A 1 102 ? -10.597 6.143 4.240 1.00 95.94 102 GLY A C 1
ATOM 800 O O . GLY A 1 102 ? -9.586 5.515 3.944 1.00 95.94 102 GLY A O 1
ATOM 801 N N . LEU A 1 103 ? -11.815 5.621 4.084 1.00 96.31 103 LEU A N 1
ATOM 802 C CA . LEU A 1 103 ? -12.058 4.214 3.755 1.00 96.31 103 LEU A CA 1
ATOM 803 C C . LEU A 1 103 ? -11.213 3.731 2.558 1.00 96.31 103 LEU A C 1
ATOM 805 O O . LEU A 1 103 ? -11.121 4.408 1.528 1.00 96.31 103 LEU A O 1
ATOM 809 N N . TRP A 1 104 ? -10.607 2.552 2.693 1.00 97.00 104 TRP A N 1
ATOM 810 C CA . TRP A 1 104 ? -9.778 1.930 1.658 1.00 97.00 104 TRP A CA 1
ATOM 811 C C . TRP A 1 104 ? -8.559 2.768 1.216 1.00 97.00 104 TRP A C 1
ATOM 813 O O . TRP A 1 104 ? -8.208 2.762 0.032 1.00 97.00 104 TRP A O 1
ATOM 823 N N . LEU A 1 105 ? -7.959 3.552 2.122 1.00 98.19 105 LEU A N 1
ATOM 824 C CA . LEU A 1 105 ? -6.858 4.471 1.807 1.00 98.19 105 LEU A CA 1
ATOM 825 C C . LEU A 1 105 ? -5.672 3.754 1.149 1.00 98.19 105 LEU A C 1
ATOM 827 O O . LEU A 1 105 ? -5.225 4.183 0.086 1.00 98.19 105 LEU A O 1
ATOM 831 N N . LEU A 1 106 ? -5.192 2.654 1.730 1.00 98.06 106 LEU A N 1
ATOM 832 C CA . LEU A 1 106 ? -4.054 1.899 1.209 1.00 98.06 106 LEU A CA 1
ATOM 833 C C . LEU A 1 106 ? -4.342 1.353 -0.197 1.00 98.06 106 LEU A C 1
ATOM 835 O O . LEU A 1 106 ? -3.540 1.537 -1.114 1.00 98.06 106 LEU A O 1
ATOM 839 N N . LYS A 1 107 ? -5.515 0.747 -0.415 1.00 98.00 107 LYS A N 1
ATOM 840 C CA . LYS A 1 107 ? -5.920 0.244 -1.741 1.00 98.00 107 LYS A CA 1
ATOM 841 C C . LYS A 1 107 ? -6.032 1.362 -2.774 1.00 98.00 107 LYS A C 1
ATOM 843 O O . LYS A 1 107 ? -5.611 1.182 -3.918 1.00 98.00 107 LYS A O 1
ATOM 848 N N . ARG A 1 108 ? -6.604 2.510 -2.396 1.00 98.44 108 ARG A N 1
ATOM 849 C CA . ARG A 1 108 ? -6.738 3.670 -3.291 1.00 98.44 108 ARG A CA 1
ATOM 850 C C . ARG A 1 108 ? -5.378 4.293 -3.611 1.00 98.44 108 ARG A C 1
ATOM 852 O O . ARG A 1 108 ? -5.147 4.638 -4.767 1.00 98.44 108 ARG A O 1
ATOM 859 N N . ALA A 1 109 ? -4.466 4.360 -2.643 1.00 98.44 109 ALA A N 1
ATOM 860 C CA . ALA A 1 109 ? -3.089 4.808 -2.848 1.00 98.44 109 ALA A CA 1
ATOM 861 C C . ALA A 1 109 ? -2.339 3.903 -3.834 1.00 98.44 109 ALA A C 1
ATOM 863 O O . ALA A 1 109 ? -1.774 4.399 -4.806 1.00 98.44 109 ALA A O 1
ATOM 864 N N . VAL A 1 110 ? -2.410 2.580 -3.653 1.00 98.50 110 VAL A N 1
ATOM 865 C CA . VAL A 1 110 ? -1.814 1.608 -4.586 1.00 98.50 110 VAL A CA 1
ATOM 866 C C . VAL A 1 110 ? -2.380 1.759 -5.996 1.00 98.50 110 VAL A C 1
ATOM 868 O O . VAL A 1 110 ? -1.618 1.780 -6.962 1.00 98.50 110 VAL A O 1
ATOM 871 N N . LYS A 1 111 ? -3.704 1.903 -6.125 1.00 98.44 111 LYS A N 1
ATOM 872 C CA . LYS A 1 111 ? -4.349 2.133 -7.423 1.00 98.44 111 LYS A CA 1
ATOM 873 C C . LYS A 1 111 ? -3.820 3.409 -8.090 1.00 98.44 111 LYS A C 1
ATOM 875 O O . LYS A 1 111 ? -3.437 3.357 -9.253 1.00 98.44 111 LYS A O 1
ATOM 880 N N . SER A 1 112 ? -3.733 4.513 -7.344 1.00 98.44 112 SER A N 1
ATOM 881 C CA . SER A 1 112 ? -3.209 5.783 -7.861 1.00 98.44 112 SER A CA 1
ATOM 882 C C . SER A 1 112 ? -1.746 5.673 -8.304 1.00 98.44 112 SER A C 1
ATOM 884 O O . SER A 1 112 ? -1.387 6.177 -9.365 1.00 98.44 112 SER A O 1
ATOM 886 N N . ILE A 1 113 ? -0.895 4.986 -7.533 1.00 98.38 113 ILE A N 1
ATOM 887 C CA . ILE A 1 113 ? 0.507 4.735 -7.904 1.00 98.38 113 ILE A CA 1
ATOM 888 C C . ILE A 1 113 ? 0.583 3.966 -9.219 1.00 98.38 113 ILE A C 1
ATOM 890 O O . ILE A 1 113 ? 1.338 4.355 -10.107 1.00 98.38 113 ILE A O 1
ATOM 894 N N . HIS A 1 114 ? -0.206 2.901 -9.350 1.00 98.06 114 HIS A N 1
ATOM 895 C CA . HIS A 1 114 ? -0.236 2.103 -10.566 1.00 98.06 114 HIS A CA 1
ATOM 896 C C . HIS A 1 114 ? -0.616 2.955 -11.782 1.00 98.06 114 HIS A C 1
ATOM 898 O O . HIS A 1 114 ? 0.173 3.048 -12.718 1.00 98.06 114 HIS A O 1
ATOM 904 N N . GLU A 1 115 ? -1.753 3.651 -11.718 1.00 97.56 115 GLU A N 1
ATOM 905 C CA . GLU A 1 115 ? -2.291 4.452 -12.827 1.00 97.56 115 GLU A CA 1
ATOM 906 C C . GLU A 1 115 ? -1.355 5.577 -13.290 1.00 97.56 115 GLU A C 1
ATOM 908 O O . GLU A 1 115 ? -1.375 5.942 -14.460 1.00 97.56 115 GLU A O 1
ATOM 913 N N . HIS A 1 116 ? -0.541 6.138 -12.393 1.00 96.81 116 HIS A N 1
ATOM 914 C CA . HIS A 1 116 ? 0.295 7.296 -12.717 1.00 96.81 116 HIS A CA 1
ATOM 915 C C . HIS A 1 116 ? 1.769 6.972 -12.959 1.00 96.81 116 HIS A C 1
ATOM 917 O O . HIS A 1 116 ? 2.472 7.809 -13.528 1.00 96.81 116 HIS A O 1
ATOM 923 N N . LEU A 1 117 ? 2.265 5.831 -12.473 1.00 96.75 117 LEU A N 1
ATOM 924 C CA . LEU A 1 117 ? 3.701 5.529 -12.476 1.00 96.75 117 LEU A CA 1
ATOM 925 C C . LEU A 1 117 ? 4.066 4.194 -13.130 1.00 96.75 117 LEU A C 1
ATOM 927 O O . LEU A 1 117 ? 5.251 3.987 -13.385 1.00 96.75 117 LEU A O 1
ATOM 931 N N . LEU A 1 118 ? 3.117 3.273 -13.333 1.00 96.50 118 LEU A N 1
ATOM 932 C CA . LEU A 1 118 ? 3.431 1.880 -13.688 1.00 96.50 118 LEU A CA 1
ATOM 933 C C . LEU A 1 118 ? 2.749 1.366 -14.958 1.00 96.50 118 LEU A C 1
ATOM 935 O O . LEU A 1 118 ? 3.127 0.280 -15.413 1.00 96.50 118 LEU A O 1
ATOM 939 N N . VAL A 1 119 ? 1.784 2.117 -15.491 1.00 88.88 119 VAL A N 1
ATOM 940 C CA . VAL A 1 119 ? 1.123 1.868 -16.782 1.00 88.88 119 VAL A CA 1
ATOM 941 C C . VAL A 1 119 ? 1.823 2.650 -17.884 1.00 88.88 119 VAL A C 1
ATOM 943 O O . VAL A 1 119 ? 2.241 3.798 -17.610 1.00 88.88 119 VAL A O 1
#

Radius of gyration: 16.03 Å; chains: 1; bounding box: 35×25×56 Å

pLDDT: mean 95.61, std 6.6, range [46.53, 98.69]

InterPro domains:
  IPR037388 Kinetochore scaffold 1 [PTHR16520] (2-119)

Organism: Aquarana catesbeiana (NCBI:txid8400)